Protein AF-A0A9D5NQH2-F1 (afdb_monomer)

Mean predicted aligned error: 13.59 Å

Structure (mmCIF, N/CA/C/O backbone):
data_AF-A0A9D5NQH2-F1
#
_entry.id   AF-A0A9D5NQH2-F1
#
loop_
_atom_site.group_PDB
_atom_site.id
_atom_site.type_symbol
_atom_site.label_atom_id
_atom_site.label_alt_id
_atom_site.label_comp_id
_atom_site.label_asym_id
_atom_site.label_entity_id
_atom_site.label_seq_id
_atom_site.pdbx_PDB_ins_code
_atom_site.Cartn_x
_atom_site.Cartn_y
_atom_site.Cartn_z
_atom_site.occupancy
_atom_site.B_iso_or_equiv
_atom_site.auth_seq_id
_atom_site.auth_comp_id
_atom_site.auth_asym_id
_atom_site.auth_atom_id
_atom_site.pdbx_PDB_model_num
ATOM 1 N N . MET A 1 1 ? 43.148 30.317 4.562 1.00 40.91 1 MET A N 1
ATOM 2 C CA . MET A 1 1 ? 42.115 30.688 3.572 1.00 40.91 1 MET A CA 1
ATOM 3 C C . MET A 1 1 ? 42.267 29.703 2.431 1.00 40.91 1 MET A C 1
ATOM 5 O O . MET A 1 1 ? 43.390 29.554 1.989 1.00 40.91 1 MET A O 1
ATOM 9 N N . GLU A 1 2 ? 41.305 28.903 1.997 1.00 40.84 2 GLU A N 1
ATOM 10 C CA . GLU A 1 2 ? 39.870 28.783 2.253 1.00 40.84 2 GLU A CA 1
ATOM 11 C C . GLU A 1 2 ? 39.507 27.296 2.142 1.00 40.84 2 GLU A C 1
ATOM 13 O O . GLU A 1 2 ? 40.124 26.541 1.393 1.00 40.84 2 GLU A O 1
ATOM 18 N N . ARG A 1 3 ? 38.515 26.875 2.928 1.00 46.88 3 ARG A N 1
ATOM 19 C CA . ARG A 1 3 ? 37.829 25.597 2.753 1.00 46.88 3 ARG A CA 1
ATOM 20 C C . ARG A 1 3 ? 36.889 25.754 1.560 1.00 46.88 3 ARG A C 1
ATOM 22 O O . ARG A 1 3 ? 36.037 26.631 1.612 1.00 46.88 3 ARG A O 1
ATOM 29 N N . LEU A 1 4 ? 36.980 24.878 0.568 1.00 44.47 4 LEU A N 1
ATOM 30 C CA . LEU A 1 4 ? 35.896 24.654 -0.388 1.00 44.47 4 LEU A CA 1
ATOM 31 C C . LEU A 1 4 ? 35.454 23.199 -0.255 1.00 44.47 4 LEU A C 1
ATOM 33 O O . LEU A 1 4 ? 35.933 22.298 -0.936 1.00 44.47 4 LEU A O 1
ATOM 37 N N . ILE A 1 5 ? 34.583 22.997 0.733 1.00 51.88 5 ILE A N 1
ATOM 38 C CA . ILE A 1 5 ? 33.618 21.906 0.744 1.00 51.88 5 ILE A CA 1
ATOM 39 C C . ILE A 1 5 ? 32.421 22.449 -0.033 1.00 51.88 5 ILE A C 1
ATOM 41 O O . ILE A 1 5 ? 31.656 23.228 0.518 1.00 51.88 5 ILE A O 1
ATOM 45 N N . ASP A 1 6 ? 32.275 22.033 -1.282 1.00 44.62 6 ASP A N 1
ATOM 46 C CA . ASP A 1 6 ? 30.969 21.899 -1.924 1.00 44.62 6 ASP A CA 1
ATOM 47 C C . ASP A 1 6 ? 30.887 20.418 -2.290 1.00 44.62 6 ASP A C 1
ATOM 49 O O . ASP A 1 6 ? 31.498 19.939 -3.237 1.00 44.62 6 ASP A O 1
ATOM 53 N N . SER A 1 7 ? 30.393 19.579 -1.381 1.00 45.69 7 SER A N 1
ATOM 54 C CA . SER A 1 7 ? 28.970 19.243 -1.362 1.00 45.69 7 SER A CA 1
ATOM 55 C C . SER A 1 7 ? 28.437 18.885 -2.756 1.00 45.69 7 SER A C 1
ATOM 57 O O . SER A 1 7 ? 27.332 19.276 -3.125 1.00 45.69 7 SER A O 1
ATOM 59 N N . GLN A 1 8 ? 29.152 18.018 -3.478 1.00 43.22 8 GLN A N 1
ATOM 60 C CA . GLN A 1 8 ? 28.481 16.963 -4.238 1.00 43.22 8 GLN A CA 1
ATOM 61 C C . GLN A 1 8 ? 27.782 16.036 -3.239 1.00 43.22 8 GLN A C 1
ATOM 63 O O . GLN A 1 8 ? 28.202 14.923 -2.940 1.00 43.22 8 GLN A O 1
ATOM 68 N N . LYS A 1 9 ? 26.703 16.552 -2.652 1.00 45.62 9 LYS A N 1
ATOM 69 C CA . LYS A 1 9 ? 25.613 15.727 -2.178 1.00 45.62 9 LYS A CA 1
ATOM 70 C C . LYS A 1 9 ? 24.986 15.246 -3.470 1.00 45.62 9 LYS A C 1
ATOM 72 O O . LYS A 1 9 ? 24.098 15.917 -3.988 1.00 45.62 9 LYS A O 1
ATOM 77 N N . ASP A 1 10 ? 25.559 14.181 -4.033 1.00 42.28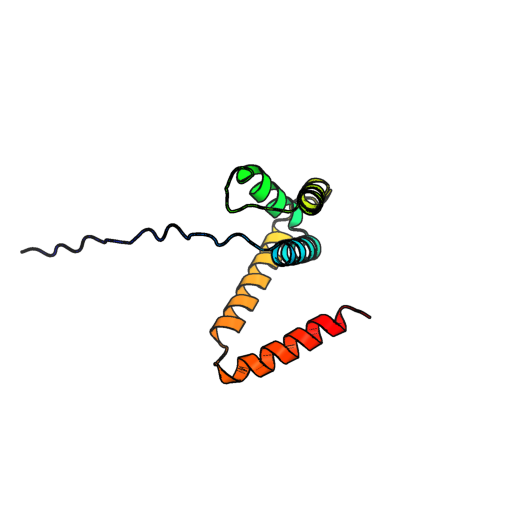 10 ASP A N 1
ATOM 78 C CA . ASP A 1 10 ? 24.925 13.428 -5.096 1.00 42.28 10 ASP A CA 1
ATOM 79 C C . ASP A 1 10 ? 23.504 13.199 -4.609 1.00 42.28 10 ASP A C 1
ATOM 81 O O . ASP A 1 10 ? 23.242 12.482 -3.637 1.00 42.28 10 ASP A O 1
ATOM 85 N N . SER A 1 11 ? 22.590 13.946 -5.213 1.00 44.06 11 SER A N 1
ATOM 86 C CA . SER A 1 11 ? 21.201 13.586 -5.275 1.00 44.06 11 SER A CA 1
ATOM 87 C C . SER A 1 11 ? 21.222 12.231 -5.950 1.00 44.06 11 SER A C 1
ATOM 89 O O . SER A 1 11 ? 21.244 12.145 -7.177 1.00 44.06 11 SER A O 1
ATOM 91 N N . VAL A 1 12 ? 21.309 11.181 -5.137 1.00 48.06 12 VAL A N 1
ATOM 92 C CA . VAL A 1 12 ? 20.825 9.868 -5.508 1.00 48.06 12 VAL A CA 1
ATOM 93 C C . VAL A 1 12 ? 19.371 10.154 -5.856 1.00 48.06 12 VAL A C 1
ATOM 95 O O . VAL A 1 12 ? 18.514 10.265 -4.982 1.00 48.06 12 VAL A O 1
ATOM 98 N N . GLU A 1 13 ? 19.108 10.451 -7.129 1.00 49.00 13 GLU A N 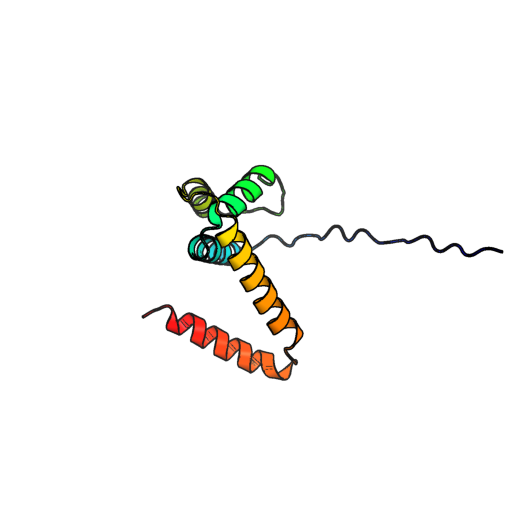1
ATOM 99 C CA . GLU A 1 13 ? 17.832 10.106 -7.715 1.00 49.00 13 GLU A CA 1
ATOM 100 C C . GLU A 1 13 ? 17.726 8.627 -7.398 1.00 49.00 13 GLU A C 1
ATOM 102 O O . GLU A 1 13 ? 18.400 7.806 -8.018 1.00 49.00 13 GLU A O 1
ATOM 107 N N . ASP A 1 14 ? 17.027 8.319 -6.303 1.00 47.97 14 ASP A N 1
ATOM 108 C CA . ASP A 1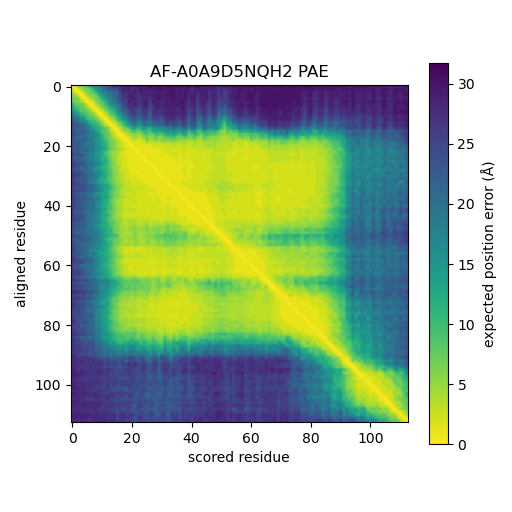 14 ? 16.704 6.963 -5.918 1.00 47.97 14 ASP A CA 1
ATOM 109 C C . ASP A 1 14 ? 16.016 6.386 -7.148 1.00 47.97 14 ASP A C 1
ATOM 111 O O . ASP A 1 14 ? 14.846 6.663 -7.419 1.00 47.97 14 ASP A O 1
ATOM 115 N N . HIS A 1 15 ? 16.781 5.671 -7.970 1.00 51.47 15 HIS A N 1
ATOM 116 C CA . HIS A 1 15 ? 16.266 4.921 -9.090 1.00 51.47 15 HIS A CA 1
ATOM 117 C C . HIS A 1 15 ? 15.442 3.813 -8.448 1.00 51.47 15 HIS A C 1
ATOM 119 O O . HIS A 1 15 ? 15.955 2.747 -8.111 1.00 51.47 15 HIS A O 1
ATOM 125 N N . ILE A 1 16 ? 14.175 4.121 -8.169 1.00 58.38 16 ILE A N 1
ATOM 126 C CA . ILE A 1 16 ? 13.246 3.187 -7.557 1.00 58.38 16 ILE A CA 1
ATOM 127 C C . ILE A 1 16 ? 13.100 2.046 -8.553 1.00 58.38 16 ILE A C 1
ATOM 129 O O . ILE A 1 16 ? 12.489 2.203 -9.607 1.00 58.38 16 ILE A O 1
ATOM 133 N N . GLU A 1 17 ? 13.698 0.900 -8.234 1.00 66.88 17 GLU A N 1
ATOM 134 C CA . GLU A 1 17 ? 13.535 -0.305 -9.034 1.00 66.88 17 GLU A CA 1
ATOM 135 C C . GLU A 1 17 ? 12.031 -0.615 -9.147 1.00 66.88 17 GLU A C 1
ATOM 137 O O . GLU A 1 17 ? 11.325 -0.611 -8.127 1.00 66.88 17 GLU A O 1
ATOM 142 N N . PRO A 1 18 ? 11.511 -0.881 -10.359 1.00 75.75 18 PRO A N 1
ATOM 143 C CA . PRO A 1 18 ? 10.098 -1.165 -10.523 1.00 75.75 18 PRO A CA 1
ATOM 144 C C . PRO A 1 18 ? 9.727 -2.416 -9.719 1.00 75.75 18 PRO A C 1
ATOM 146 O O . PRO A 1 18 ? 10.389 -3.456 -9.765 1.00 75.75 18 PRO A O 1
ATOM 149 N N . MET A 1 19 ? 8.648 -2.323 -8.946 1.00 82.81 19 MET A N 1
ATOM 150 C CA . MET A 1 19 ? 8.175 -3.447 -8.145 1.00 82.81 19 MET A CA 1
ATOM 151 C C . MET A 1 19 ? 7.612 -4.552 -9.048 1.00 82.81 19 MET A C 1
ATOM 153 O O . MET A 1 19 ? 6.814 -4.300 -9.947 1.00 82.81 19 MET A O 1
ATOM 157 N N . THR A 1 20 ? 7.970 -5.806 -8.764 1.00 85.62 20 THR A N 1
ATOM 158 C CA . THR A 1 20 ? 7.352 -6.959 -9.430 1.00 85.62 20 THR A CA 1
ATOM 159 C C . THR A 1 20 ? 5.872 -7.076 -9.056 1.00 85.62 20 THR A C 1
ATOM 161 O O . THR A 1 20 ? 5.455 -6.643 -7.978 1.00 85.62 20 THR A O 1
ATOM 164 N N . SER A 1 21 ? 5.072 -7.742 -9.896 1.00 85.81 21 SER A N 1
ATOM 165 C CA . SER A 1 21 ? 3.649 -8.005 -9.608 1.00 85.81 21 SER A CA 1
ATOM 166 C C . SER A 1 21 ? 3.435 -8.650 -8.228 1.00 85.81 21 SER A C 1
ATOM 168 O O . SER A 1 21 ? 2.540 -8.254 -7.479 1.00 85.81 21 SER A O 1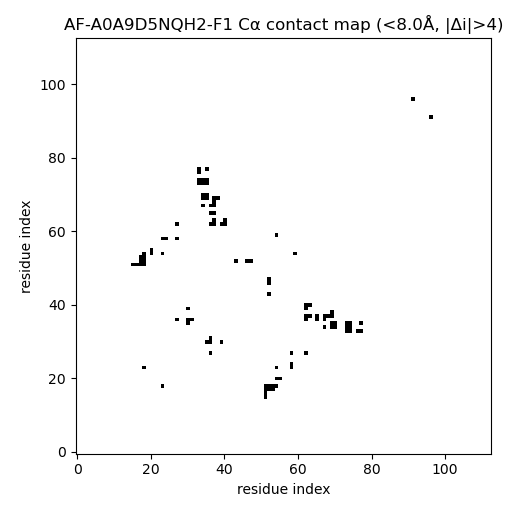
ATOM 170 N N . TRP A 1 22 ? 4.307 -9.580 -7.823 1.00 86.25 22 TRP A N 1
ATOM 171 C CA . TRP A 1 22 ? 4.253 -10.195 -6.492 1.00 86.25 22 TRP A CA 1
ATOM 172 C C . TRP A 1 22 ? 4.464 -9.183 -5.354 1.00 86.25 22 TRP A C 1
ATOM 174 O O . TRP A 1 22 ? 3.731 -9.216 -4.361 1.00 86.25 22 TRP A O 1
ATOM 184 N N . LYS A 1 23 ? 5.428 -8.258 -5.498 1.00 87.44 23 LYS A N 1
ATOM 185 C CA . LYS A 1 23 ? 5.678 -7.196 -4.508 1.00 87.44 23 LYS A CA 1
ATOM 186 C C . LYS A 1 23 ? 4.450 -6.286 -4.377 1.00 87.44 23 LYS A C 1
ATOM 188 O O . LYS A 1 23 ? 4.057 -5.961 -3.257 1.00 87.44 23 LYS A O 1
ATOM 193 N N . TRP A 1 24 ? 3.798 -5.945 -5.490 1.00 91.12 24 TRP A N 1
ATOM 194 C CA . TRP A 1 24 ? 2.560 -5.164 -5.471 1.00 91.12 24 TRP A CA 1
ATOM 195 C C . TRP A 1 24 ? 1.411 -5.888 -4.762 1.00 91.12 24 TRP A C 1
ATOM 197 O O . TRP A 1 24 ? 0.741 -5.294 -3.919 1.00 91.12 24 TRP A O 1
ATOM 207 N N . HIS A 1 25 ? 1.212 -7.181 -5.026 1.00 91.25 25 HIS A N 1
ATOM 208 C CA . HIS A 1 25 ? 0.188 -7.978 -4.342 1.00 91.25 25 HIS A CA 1
ATOM 209 C C . HIS A 1 25 ? 0.422 -8.052 -2.831 1.00 91.25 25 HIS A C 1
ATOM 211 O O . HIS A 1 25 ? -0.519 -7.971 -2.038 1.00 91.25 25 HIS A O 1
ATOM 217 N N . LYS A 1 26 ? 1.683 -8.200 -2.407 1.00 90.31 26 LYS A N 1
ATOM 218 C CA . LYS A 1 26 ? 2.042 -8.159 -0.985 1.00 90.31 26 LYS A CA 1
ATOM 219 C C . LYS A 1 26 ? 1.747 -6.793 -0.374 1.00 90.31 26 LYS A C 1
ATOM 221 O O . LYS A 1 26 ? 1.174 -6.755 0.713 1.00 90.31 26 LYS A O 1
ATOM 226 N N . LEU A 1 27 ? 2.079 -5.706 -1.074 1.00 90.50 27 LEU A N 1
ATOM 227 C CA . LEU A 1 27 ? 1.753 -4.352 -0.631 1.00 90.50 27 LEU A CA 1
ATOM 228 C C . LEU A 1 27 ? 0.241 -4.162 -0.476 1.00 90.50 27 LEU A C 1
ATOM 230 O O . LEU A 1 27 ? -0.181 -3.657 0.556 1.00 90.50 27 LEU A O 1
ATOM 234 N N . TYR A 1 28 ? -0.564 -4.620 -1.438 1.00 91.94 28 TYR A N 1
ATOM 235 C CA . TYR A 1 28 ? -2.025 -4.533 -1.369 1.00 91.94 28 TYR A CA 1
ATOM 236 C C . TYR A 1 28 ? -2.597 -5.278 -0.154 1.00 91.94 28 TYR A C 1
ATOM 238 O O . TYR A 1 28 ? -3.324 -4.707 0.656 1.00 91.94 28 TYR A O 1
ATOM 246 N N . LYS A 1 29 ? -2.197 -6.540 0.057 1.00 91.75 29 LYS A N 1
ATOM 247 C CA . LYS A 1 29 ? -2.633 -7.312 1.237 1.00 91.75 29 LYS A CA 1
ATOM 248 C C . LYS A 1 29 ? -2.252 -6.616 2.545 1.00 91.75 29 LYS A C 1
ATOM 250 O O . LYS A 1 29 ? -3.035 -6.593 3.495 1.00 91.75 29 LYS A O 1
ATOM 255 N N . LEU A 1 30 ? -1.046 -6.051 2.596 1.00 90.81 30 LEU A N 1
ATOM 256 C CA . LEU A 1 30 ? -0.570 -5.318 3.761 1.00 90.81 30 LEU A CA 1
ATOM 257 C C . LEU A 1 30 ? -1.366 -4.021 3.961 1.00 90.81 30 LEU A C 1
ATOM 259 O O . LEU A 1 30 ? -1.769 -3.731 5.084 1.00 90.81 30 LEU A O 1
ATOM 263 N N . SER A 1 31 ? -1.655 -3.276 2.893 1.00 91.38 31 SER A N 1
ATOM 264 C CA . SER A 1 31 ? -2.415 -2.033 2.986 1.00 91.38 31 SER A CA 1
ATOM 265 C C . SER A 1 31 ? -3.841 -2.269 3.472 1.00 91.38 31 SER A C 1
ATOM 267 O O . SER A 1 31 ? -4.297 -1.525 4.337 1.00 91.38 31 SER A O 1
ATOM 269 N N . CYS A 1 32 ? -4.503 -3.332 3.004 1.00 92.00 32 CYS A N 1
ATOM 270 C CA . CYS A 1 32 ? -5.829 -3.725 3.485 1.00 92.00 32 CYS A CA 1
ATOM 271 C C . CYS A 1 32 ? -5.795 -4.116 4.964 1.00 92.00 32 CYS A C 1
ATOM 273 O O . CYS A 1 32 ? -6.597 -3.633 5.756 1.00 92.00 32 CYS A O 1
ATOM 275 N N . ARG A 1 33 ? -4.817 -4.935 5.379 1.00 90.94 33 ARG A N 1
ATOM 276 C CA . ARG A 1 33 ? -4.682 -5.365 6.782 1.00 90.94 33 ARG A CA 1
ATOM 277 C C . ARG A 1 33 ? -4.577 -4.188 7.751 1.00 90.94 33 ARG A C 1
ATOM 279 O O . ARG A 1 33 ? -5.094 -4.262 8.862 1.00 90.94 33 ARG A O 1
ATOM 286 N N . PHE A 1 34 ? -3.864 -3.140 7.352 1.00 89.38 34 PHE A N 1
ATOM 287 C CA . PHE A 1 34 ? -3.692 -1.945 8.171 1.00 89.38 34 PHE A CA 1
ATOM 288 C C . PHE A 1 34 ? -4.746 -0.868 7.895 1.00 89.38 34 PHE A C 1
ATOM 290 O O . PHE A 1 34 ? -4.716 0.158 8.562 1.00 89.38 34 PHE A O 1
ATOM 297 N N . GLY A 1 35 ? -5.673 -1.070 6.952 1.00 91.75 35 GLY A N 1
ATOM 298 C CA . GLY A 1 35 ? -6.676 -0.074 6.569 1.00 91.75 35 GLY A CA 1
ATOM 299 C C . GLY A 1 35 ? -6.058 1.224 6.039 1.00 91.75 35 GLY A C 1
ATOM 300 O O . GLY A 1 35 ? -6.534 2.315 6.358 1.00 91.75 35 GLY A O 1
ATOM 301 N N . VAL A 1 36 ? -4.950 1.112 5.297 1.00 93.75 36 VAL A N 1
ATOM 302 C CA . VAL A 1 36 ? -4.218 2.237 4.680 1.00 93.75 36 VAL A CA 1
ATOM 303 C C . VAL A 1 36 ? -4.286 2.219 3.153 1.00 93.75 36 VAL A C 1
ATOM 305 O O . VAL A 1 36 ? -3.652 3.043 2.495 1.00 93.75 36 VAL A O 1
ATOM 308 N N . THR A 1 37 ? -5.078 1.316 2.574 1.00 94.69 37 THR A N 1
ATOM 309 C CA . THR A 1 37 ? -5.296 1.203 1.124 1.00 94.69 37 THR A CA 1
ATOM 310 C C . THR A 1 37 ? -5.638 2.540 0.455 1.00 94.69 37 THR A C 1
ATOM 312 O O . THR A 1 37 ? -5.033 2.826 -0.579 1.00 94.69 37 THR A O 1
ATOM 315 N N . PRO A 1 38 ? -6.497 3.414 1.031 1.00 93.31 38 PRO A N 1
ATOM 316 C CA . PRO A 1 38 ? -6.807 4.710 0.424 1.00 93.31 38 PRO A CA 1
ATOM 317 C C . PRO A 1 38 ? -5.575 5.608 0.255 1.00 93.31 38 PRO A C 1
ATOM 319 O O . PRO A 1 38 ? -5.423 6.265 -0.769 1.00 93.31 38 PRO A O 1
ATOM 322 N N . TRP A 1 39 ? -4.654 5.600 1.225 1.00 91.06 39 TRP A N 1
ATOM 323 C CA . TRP A 1 39 ? -3.423 6.394 1.159 1.00 91.06 39 TRP A CA 1
ATOM 324 C C . TRP A 1 39 ? -2.505 5.928 0.028 1.00 91.06 39 TRP A C 1
ATOM 326 O O . TRP A 1 39 ? -1.961 6.748 -0.711 1.00 91.06 39 TRP A O 1
ATOM 336 N N . ILE A 1 40 ? -2.366 4.610 -0.129 1.00 91.00 40 ILE A N 1
ATOM 337 C CA . ILE A 1 40 ? -1.581 4.012 -1.213 1.00 91.00 40 ILE A CA 1
ATOM 338 C C . ILE A 1 40 ? -2.240 4.300 -2.567 1.00 91.00 40 ILE A C 1
ATOM 340 O O . ILE A 1 40 ? -1.557 4.719 -3.497 1.00 91.00 40 ILE A O 1
ATOM 344 N N . ALA A 1 41 ? -3.563 4.147 -2.670 1.00 92.19 41 ALA A N 1
ATOM 345 C CA . ALA A 1 41 ? -4.324 4.421 -3.885 1.00 92.19 41 ALA A CA 1
ATOM 346 C C . ALA A 1 41 ? -4.158 5.871 -4.364 1.00 92.19 41 ALA A C 1
ATOM 348 O O . ALA A 1 41 ? -3.970 6.116 -5.556 1.00 92.19 41 ALA A O 1
ATOM 349 N N . ASP A 1 42 ? -4.165 6.835 -3.444 1.00 90.25 42 ASP A N 1
ATOM 350 C CA . ASP A 1 42 ? -3.939 8.235 -3.800 1.00 90.25 42 ASP A CA 1
ATOM 351 C C . ASP A 1 42 ? -2.503 8.486 -4.271 1.00 90.25 42 ASP A C 1
ATOM 353 O O . ASP A 1 42 ? -2.301 9.189 -5.262 1.00 90.25 42 ASP A O 1
ATOM 357 N N . GLY A 1 43 ? -1.515 7.848 -3.636 1.00 89.06 43 GLY A N 1
ATOM 358 C CA . GLY A 1 43 ? -0.127 7.874 -4.103 1.00 89.06 43 GLY A CA 1
ATOM 359 C C . GLY A 1 43 ? 0.025 7.305 -5.516 1.00 89.06 43 GLY A C 1
ATOM 360 O O . GLY A 1 43 ? 0.658 7.931 -6.366 1.00 89.06 43 GLY A O 1
ATOM 361 N N . ILE A 1 44 ? -0.623 6.169 -5.798 1.00 90.00 44 ILE A N 1
ATOM 362 C CA . ILE A 1 44 ? -0.655 5.552 -7.132 1.00 90.00 44 ILE A CA 1
ATOM 363 C C . ILE A 1 44 ? -1.270 6.510 -8.156 1.00 90.00 44 ILE A C 1
ATOM 365 O O . ILE A 1 44 ? -0.722 6.667 -9.243 1.00 90.00 44 ILE A O 1
ATOM 369 N N . ARG A 1 45 ? -2.379 7.181 -7.822 1.00 89.06 45 ARG A N 1
ATOM 370 C CA . ARG A 1 45 ? -3.050 8.118 -8.736 1.00 89.06 45 ARG A CA 1
ATOM 371 C C . ARG A 1 45 ? -2.165 9.315 -9.086 1.00 89.06 45 ARG A C 1
ATOM 373 O O . ARG A 1 45 ? -2.096 9.696 -10.249 1.00 89.06 45 ARG A O 1
ATOM 380 N N . ILE A 1 46 ? -1.468 9.882 -8.100 1.00 88.19 46 ILE A N 1
ATOM 381 C CA . ILE A 1 46 ? -0.541 11.010 -8.304 1.00 88.19 46 ILE A CA 1
ATOM 382 C C . ILE A 1 46 ? 0.635 10.600 -9.204 1.00 88.19 46 ILE A C 1
ATOM 384 O O . ILE A 1 46 ? 1.129 11.406 -9.986 1.00 88.19 46 ILE A O 1
ATOM 388 N N . ARG A 1 47 ? 1.068 9.341 -9.103 1.00 84.88 47 ARG A N 1
ATOM 389 C CA . ARG A 1 47 ? 2.271 8.798 -9.748 1.00 84.88 47 ARG A CA 1
ATOM 390 C C . ARG A 1 47 ? 1.957 7.886 -10.937 1.00 84.88 47 ARG A C 1
ATOM 392 O O . ARG A 1 47 ? 2.812 7.130 -11.381 1.00 84.88 47 ARG A O 1
ATOM 399 N N . GLN A 1 48 ? 0.737 7.943 -11.473 1.00 82.75 48 GLN A N 1
ATOM 400 C CA . GLN A 1 48 ? 0.241 6.978 -12.466 1.00 82.75 48 GLN A CA 1
ATOM 401 C C . GLN A 1 48 ? 1.001 6.983 -13.804 1.00 82.75 48 GLN A C 1
ATOM 403 O O . GLN A 1 48 ? 0.857 6.051 -14.590 1.00 82.75 48 GLN A O 1
ATOM 408 N N . HIS A 1 49 ? 1.764 8.043 -14.080 1.00 81.81 49 HIS A N 1
ATOM 409 C CA . HIS A 1 49 ? 2.571 8.193 -15.292 1.00 81.81 49 HIS A CA 1
ATOM 410 C C . HIS A 1 49 ? 4.063 7.918 -15.055 1.00 81.81 49 HIS A C 1
ATOM 412 O O . HIS A 1 49 ? 4.842 7.980 -16.005 1.00 81.81 49 HIS A O 1
ATOM 418 N N . ASP A 1 50 ? 4.468 7.604 -13.820 1.00 82.44 50 ASP A N 1
ATOM 419 C CA . ASP A 1 50 ? 5.862 7.295 -13.518 1.00 82.44 50 ASP A CA 1
ATOM 420 C C . ASP A 1 50 ? 6.212 5.915 -14.087 1.00 82.44 50 ASP A C 1
ATOM 422 O O . ASP A 1 50 ? 5.554 4.915 -13.797 1.00 82.44 50 ASP A O 1
ATOM 426 N N . PHE A 1 51 ? 7.286 5.849 -14.880 1.00 72.81 51 PHE A N 1
ATOM 427 C CA . PHE A 1 51 ? 7.731 4.625 -15.561 1.00 72.81 51 PHE A CA 1
ATOM 428 C C . PHE A 1 51 ? 7.941 3.437 -14.606 1.00 72.81 51 PHE A C 1
ATOM 430 O O . PHE A 1 51 ? 7.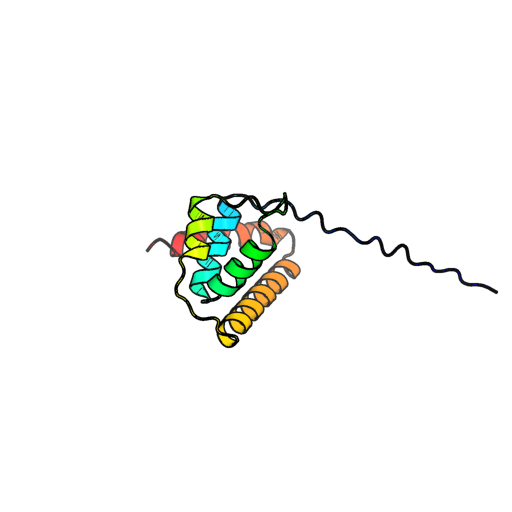738 2.287 -14.992 1.00 72.81 51 PHE A O 1
ATOM 437 N N . PHE A 1 52 ? 8.322 3.713 -13.356 1.00 73.81 52 PHE A N 1
ATOM 438 C CA . PHE A 1 52 ? 8.580 2.710 -12.320 1.00 73.81 52 PHE A CA 1
ATOM 439 C C . PHE A 1 52 ? 7.309 2.198 -11.618 1.00 73.81 52 PHE A C 1
ATOM 441 O O . PHE A 1 52 ? 7.350 1.190 -10.913 1.00 73.81 52 PHE A O 1
ATOM 448 N N . MET A 1 53 ? 6.161 2.841 -11.849 1.00 78.25 53 MET A N 1
ATOM 449 C CA . MET A 1 53 ? 4.858 2.492 -11.274 1.00 78.25 53 MET A CA 1
ATOM 450 C C . MET A 1 53 ? 4.071 1.541 -12.188 1.00 78.25 53 MET A C 1
ATOM 452 O O . MET A 1 53 ? 2.890 1.747 -12.468 1.00 78.25 53 MET A O 1
ATOM 456 N N . GLN A 1 54 ? 4.721 0.472 -12.658 1.00 80.50 54 GLN A N 1
ATOM 457 C CA . GLN A 1 54 ? 4.070 -0.564 -13.468 1.00 80.50 54 GLN A CA 1
ATOM 458 C C . GLN A 1 54 ? 3.270 -1.515 -12.574 1.00 80.50 54 GLN A C 1
ATOM 460 O O . GLN A 1 54 ? 3.749 -2.566 -12.147 1.00 80.50 54 GLN A O 1
ATOM 465 N N . ILE A 1 55 ? 2.044 -1.108 -12.255 1.00 87.94 55 ILE A N 1
ATOM 466 C CA . ILE A 1 55 ? 1.098 -1.901 -11.468 1.00 87.94 55 ILE A CA 1
ATOM 467 C C . ILE A 1 55 ? 0.218 -2.708 -12.426 1.00 87.94 55 ILE A C 1
ATOM 469 O O . ILE A 1 55 ? -0.329 -2.117 -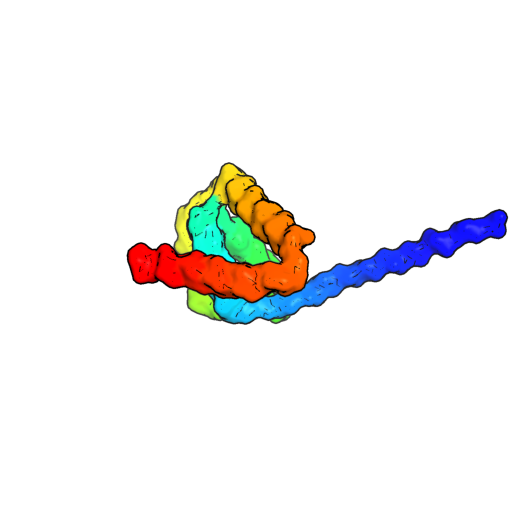13.358 1.00 87.94 55 ILE A O 1
ATOM 473 N N . PRO A 1 56 ? 0.030 -4.019 -12.194 1.00 90.25 56 PRO A N 1
ATOM 474 C CA . PRO A 1 56 ? -0.963 -4.811 -12.915 1.00 90.25 56 PRO A CA 1
ATOM 475 C C . PRO A 1 56 ? -2.359 -4.167 -12.884 1.00 90.25 56 PRO A C 1
ATOM 477 O O . PRO A 1 56 ? -2.782 -3.633 -11.855 1.00 90.25 56 PRO A O 1
ATOM 480 N N . ASP A 1 57 ? -3.073 -4.202 -14.010 1.00 90.38 57 ASP A N 1
ATOM 481 C CA . ASP A 1 57 ? -4.356 -3.504 -14.180 1.00 90.38 57 ASP A CA 1
ATOM 482 C C . ASP A 1 57 ? -5.428 -3.956 -13.190 1.00 90.38 57 ASP A C 1
ATOM 484 O O . ASP A 1 57 ? -6.146 -3.130 -12.622 1.00 90.38 57 ASP A O 1
ATOM 488 N N . ASP A 1 58 ? -5.498 -5.261 -12.954 1.00 90.56 58 ASP A N 1
ATOM 489 C CA . ASP A 1 58 ? -6.382 -5.903 -11.988 1.00 90.56 58 ASP A CA 1
ATOM 490 C C . ASP A 1 58 ? -6.127 -5.389 -10.568 1.00 90.56 58 ASP A C 1
ATOM 492 O O . ASP A 1 58 ? -7.052 -5.003 -9.850 1.00 90.56 58 ASP A O 1
ATOM 496 N N . LEU A 1 59 ? -4.860 -5.307 -10.175 1.00 91.06 59 LEU A N 1
ATOM 497 C CA . LEU A 1 59 ? -4.476 -4.859 -8.848 1.00 91.06 59 LEU A CA 1
ATOM 498 C C . LEU A 1 59 ? -4.668 -3.348 -8.677 1.00 91.06 59 LEU A C 1
ATOM 500 O O . LEU A 1 59 ? -5.097 -2.878 -7.624 1.00 91.06 59 LEU A O 1
ATOM 504 N N . ARG A 1 60 ? -4.407 -2.570 -9.728 1.00 91.94 60 ARG A N 1
ATOM 505 C CA . ARG A 1 60 ? -4.689 -1.132 -9.752 1.00 91.94 60 ARG A CA 1
ATOM 506 C C . ARG A 1 60 ? -6.179 -0.853 -9.558 1.00 91.94 60 ARG A C 1
ATOM 508 O O . ARG A 1 60 ? -6.529 0.033 -8.781 1.00 91.94 60 ARG A O 1
ATOM 515 N N . GLN A 1 61 ? -7.053 -1.628 -10.203 1.00 92.25 61 GLN A N 1
ATOM 516 C CA . GLN A 1 61 ? -8.494 -1.544 -9.959 1.00 92.25 61 GLN A CA 1
ATOM 517 C C . GLN A 1 61 ? -8.829 -1.852 -8.497 1.00 92.25 61 GLN A C 1
ATOM 519 O O . GLN A 1 61 ? -9.542 -1.069 -7.877 1.00 92.25 61 GLN A O 1
ATOM 524 N N . GLN A 1 62 ? -8.248 -2.906 -7.914 1.00 92.69 62 GLN A N 1
ATOM 525 C CA . GLN A 1 62 ? -8.464 -3.258 -6.505 1.00 92.69 62 GLN A CA 1
ATOM 526 C C . GLN A 1 62 ? -8.089 -2.128 -5.530 1.00 92.69 62 GLN A C 1
ATOM 528 O O . GLN A 1 62 ? -8.808 -1.891 -4.556 1.00 92.69 62 GLN A O 1
ATOM 533 N N . PHE A 1 63 ? -6.996 -1.399 -5.789 1.00 92.25 63 PHE A N 1
ATOM 534 C CA . PHE A 1 63 ? -6.637 -0.212 -5.003 1.00 92.25 63 PHE A CA 1
ATOM 535 C C . PHE A 1 63 ? -7.686 0.901 -5.119 1.00 92.25 63 PHE A C 1
ATOM 537 O O . PHE A 1 63 ? -7.981 1.571 -4.130 1.00 92.25 63 PHE A O 1
ATOM 544 N N . PHE A 1 64 ? -8.258 1.108 -6.306 1.00 91.19 64 PHE A N 1
ATOM 545 C CA . PHE A 1 64 ? -9.203 2.197 -6.567 1.00 91.19 64 PHE A CA 1
ATOM 546 C C . PHE A 1 64 ? -10.649 1.887 -6.170 1.00 91.19 64 PHE A C 1
ATOM 548 O O . PHE A 1 64 ? -11.424 2.819 -5.969 1.00 91.19 64 PHE A O 1
ATOM 555 N N . THR A 1 65 ? -11.019 0.613 -6.025 1.00 90.00 65 THR A N 1
ATOM 556 C CA . THR A 1 65 ? -12.370 0.196 -5.616 1.00 90.00 65 THR A CA 1
ATOM 557 C C . THR A 1 65 ? -12.557 0.096 -4.103 1.00 90.00 65 THR A C 1
ATOM 559 O O . THR A 1 65 ? -13.662 -0.202 -3.651 1.00 90.00 65 THR A O 1
ATOM 562 N N . THR A 1 66 ? -11.508 0.312 -3.302 1.00 83.31 66 THR A N 1
ATOM 563 C CA . THR A 1 66 ? -11.635 0.242 -1.841 1.00 83.31 66 THR A CA 1
ATOM 564 C C . THR A 1 66 ? -12.580 1.330 -1.316 1.00 83.31 66 THR A C 1
ATOM 566 O O . THR A 1 66 ? -12.482 2.493 -1.705 1.00 83.31 66 THR A O 1
ATOM 569 N N . GLN A 1 67 ? -13.496 0.963 -0.416 1.00 81.19 67 GLN A N 1
ATOM 570 C CA . GLN A 1 67 ? -14.417 1.902 0.247 1.00 81.19 67 GLN A CA 1
ATOM 571 C C . GLN A 1 67 ? -13.933 2.327 1.643 1.00 81.19 67 GLN A C 1
ATOM 573 O O . GLN A 1 67 ? -14.655 2.990 2.391 1.00 81.19 67 GLN A O 1
ATOM 578 N N . GLU A 1 68 ? -12.715 1.933 2.018 1.00 84.31 68 GLU A N 1
ATOM 579 C CA . GLU A 1 68 ? -12.108 2.293 3.297 1.00 84.31 68 GLU A CA 1
ATOM 580 C C . GLU A 1 68 ? -11.992 3.817 3.450 1.00 84.31 68 GLU A C 1
ATOM 582 O O . GLU A 1 68 ? -11.607 4.538 2.527 1.00 84.31 68 GLU A O 1
ATOM 587 N N . LYS A 1 69 ? -12.285 4.326 4.650 1.00 86.31 69 LYS A N 1
ATOM 588 C CA . LYS A 1 69 ? -12.013 5.726 4.992 1.00 86.31 69 LYS A CA 1
ATOM 589 C C . LYS A 1 69 ? -10.567 5.867 5.447 1.00 86.31 69 LYS A C 1
ATOM 591 O O . LYS A 1 69 ? -10.054 5.017 6.174 1.00 86.31 69 LYS A O 1
ATOM 596 N N . ARG A 1 70 ? -9.924 6.976 5.074 1.00 88.56 70 ARG A N 1
ATOM 597 C CA . ARG A 1 70 ? -8.606 7.327 5.615 1.00 88.56 70 ARG A CA 1
ATOM 598 C C . ARG A 1 70 ? -8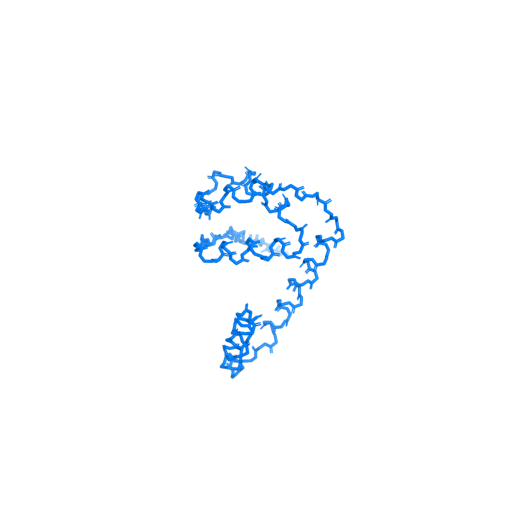.690 7.449 7.140 1.00 88.56 70 ARG A C 1
ATOM 600 O O . ARG A 1 70 ? -9.546 8.161 7.661 1.00 88.56 70 ARG A O 1
ATOM 607 N N . SER A 1 71 ? -7.777 6.776 7.829 1.00 89.75 71 SER A N 1
ATOM 608 C CA . SER A 1 71 ? -7.594 6.861 9.277 1.00 89.75 71 SER A CA 1
ATOM 609 C C . SER A 1 71 ? -6.124 7.147 9.573 1.00 89.75 71 SER A C 1
ATOM 611 O O . SER A 1 71 ? -5.242 6.416 9.116 1.00 89.75 71 SER A O 1
ATOM 613 N N . GLU A 1 72 ? -5.864 8.221 10.317 1.00 89.38 72 GLU A N 1
ATOM 614 C CA . GLU A 1 72 ? -4.504 8.596 10.722 1.00 89.38 72 GLU A CA 1
ATOM 615 C C . GLU A 1 72 ? -3.940 7.597 11.743 1.00 89.38 72 GLU A C 1
ATOM 617 O O . GLU A 1 72 ? -2.765 7.251 11.699 1.00 89.38 72 GLU A O 1
ATOM 622 N N . GLU A 1 73 ? -4.796 7.043 12.607 1.00 89.44 73 GLU A N 1
ATOM 623 C CA . GLU A 1 73 ? -4.413 5.990 13.554 1.00 89.44 73 GLU A CA 1
ATOM 624 C C . GLU A 1 73 ? -3.934 4.725 12.823 1.00 89.44 73 GLU A C 1
ATOM 626 O O . GLU A 1 73 ? -2.935 4.110 13.199 1.00 89.44 73 GLU A O 1
ATOM 631 N N . ASN A 1 74 ? -4.625 4.348 11.746 1.00 89.44 74 ASN A N 1
ATOM 632 C CA . ASN A 1 74 ? -4.238 3.224 10.897 1.00 89.44 74 ASN A CA 1
ATOM 633 C C . ASN A 1 74 ? -2.907 3.484 10.187 1.00 89.44 74 ASN A C 1
ATOM 635 O O . ASN A 1 74 ? -2.047 2.600 10.135 1.00 89.44 74 ASN A O 1
ATOM 639 N N . LEU A 1 75 ? -2.716 4.708 9.687 1.00 86.25 75 LEU A N 1
ATOM 640 C CA . LEU A 1 75 ? -1.461 5.128 9.074 1.00 86.25 75 LEU A CA 1
ATOM 641 C C . LEU A 1 75 ? -0.300 5.063 10.073 1.00 86.25 75 LEU A C 1
ATOM 643 O O . LEU A 1 75 ? 0.772 4.558 9.738 1.00 86.25 75 LEU A O 1
ATOM 647 N N . GLU A 1 76 ? -0.521 5.492 11.313 1.00 85.50 76 GLU A N 1
ATOM 648 C CA . GLU A 1 76 ? 0.494 5.440 12.362 1.00 85.50 76 GLU A CA 1
ATOM 649 C C . GLU A 1 76 ? 0.838 3.998 12.762 1.00 85.50 76 GLU A C 1
ATOM 651 O O . GLU A 1 76 ? 2.012 3.629 12.841 1.00 85.50 76 GLU A O 1
ATOM 656 N N . LYS A 1 77 ? -0.164 3.120 12.908 1.00 84.88 77 LYS A N 1
ATOM 657 C CA . LYS A 1 77 ? 0.061 1.678 13.130 1.00 84.88 77 LYS A CA 1
ATOM 658 C C . LYS A 1 77 ? 0.881 1.051 12.002 1.00 84.88 77 LYS A C 1
ATOM 660 O O . LYS A 1 77 ? 1.770 0.236 12.268 1.00 84.88 77 LYS A O 1
ATOM 665 N N . PHE A 1 78 ? 0.605 1.436 10.758 1.00 85.69 78 PHE A N 1
ATOM 666 C CA . PHE A 1 78 ? 1.348 0.975 9.592 1.00 85.69 78 PHE A CA 1
ATOM 667 C C . PHE A 1 78 ? 2.808 1.453 9.614 1.00 85.69 78 PHE A C 1
ATOM 669 O O . PHE A 1 78 ? 3.718 0.636 9.472 1.00 85.69 78 PHE A O 1
ATOM 676 N N . ARG A 1 79 ? 3.058 2.740 9.895 1.00 83.00 79 ARG A N 1
ATOM 677 C CA . ARG A 1 79 ? 4.418 3.291 10.055 1.00 83.00 79 ARG A CA 1
ATOM 678 C C . ARG A 1 79 ? 5.203 2.572 11.148 1.00 83.00 79 ARG A C 1
ATOM 680 O O . ARG A 1 79 ? 6.335 2.146 10.923 1.00 83.00 79 ARG A O 1
ATOM 687 N N . MET A 1 80 ? 4.580 2.356 12.304 1.00 79.81 80 MET A N 1
ATOM 688 C CA . MET A 1 80 ? 5.189 1.621 13.414 1.00 79.81 80 MET A CA 1
ATOM 689 C C . MET A 1 80 ? 5.526 0.170 13.042 1.00 79.81 80 MET A C 1
ATOM 691 O O . MET A 1 80 ? 6.557 -0.357 13.470 1.00 79.81 80 MET A O 1
ATOM 695 N N . HIS A 1 81 ? 4.691 -0.486 12.230 1.00 84.12 81 HIS A N 1
ATOM 696 C CA . HIS A 1 81 ? 4.973 -1.825 11.713 1.00 84.12 81 HIS A CA 1
ATOM 697 C C . HIS A 1 81 ? 6.180 -1.844 10.764 1.00 84.12 81 HIS A C 1
ATOM 699 O O . HIS A 1 81 ? 7.047 -2.713 10.907 1.00 84.12 81 HIS A O 1
ATOM 705 N N . LEU A 1 82 ? 6.267 -0.886 9.836 1.00 79.88 82 LEU A N 1
ATOM 706 C CA . LEU A 1 82 ? 7.402 -0.764 8.916 1.00 79.88 82 LEU A CA 1
ATOM 707 C C . LEU A 1 82 ? 8.705 -0.515 9.678 1.00 79.88 82 LEU A C 1
ATOM 709 O O . LEU A 1 82 ? 9.656 -1.281 9.536 1.00 79.88 82 LEU A O 1
ATOM 713 N N . PHE A 1 83 ? 8.704 0.452 10.594 1.00 75.06 83 PHE A N 1
ATOM 714 C CA . PHE A 1 83 ? 9.874 0.804 11.396 1.00 75.06 83 PHE A CA 1
ATOM 715 C C . PHE A 1 83 ? 10.420 -0.375 12.219 1.00 75.06 83 PHE A C 1
ATOM 717 O O . PHE A 1 83 ? 11.629 -0.599 12.305 1.00 75.06 83 PHE A O 1
ATOM 724 N N . ARG A 1 84 ? 9.532 -1.185 12.814 1.00 74.44 84 ARG A N 1
ATOM 725 C CA . ARG A 1 84 ? 9.928 -2.411 13.535 1.00 74.44 84 ARG A CA 1
ATOM 726 C C . ARG A 1 84 ? 10.499 -3.480 12.607 1.00 74.44 84 ARG A C 1
ATOM 728 O O . ARG A 1 84 ? 11.339 -4.272 13.027 1.00 74.44 84 ARG A O 1
ATOM 735 N N . SER A 1 85 ? 10.018 -3.550 11.374 1.00 73.50 85 SER A N 1
ATOM 736 C CA . SER A 1 85 ? 10.482 -4.518 10.379 1.00 73.50 85 SER A CA 1
ATOM 737 C C . SER A 1 85 ? 11.863 -4.138 9.837 1.00 73.50 85 SER A C 1
ATOM 739 O O . SER A 1 85 ? 12.744 -4.992 9.792 1.00 73.50 85 SER A O 1
ATOM 741 N N . GLU A 1 86 ? 12.106 -2.854 9.571 1.00 65.06 86 GLU A N 1
ATOM 742 C CA . GLU A 1 86 ? 13.424 -2.331 9.181 1.00 65.06 86 GLU A CA 1
ATOM 743 C C . GLU A 1 86 ? 14.466 -2.469 10.293 1.00 65.06 86 GLU A C 1
ATOM 745 O O . GLU A 1 86 ? 15.582 -2.929 10.057 1.00 65.06 86 GLU A O 1
ATOM 750 N N . ARG A 1 87 ? 14.103 -2.146 11.543 1.00 61.41 87 ARG A N 1
ATOM 751 C CA . ARG A 1 87 ? 15.008 -2.349 12.685 1.00 61.41 87 ARG A CA 1
ATOM 752 C C . ARG A 1 87 ? 15.403 -3.805 12.867 1.00 61.41 87 ARG A C 1
ATOM 754 O O . ARG A 1 87 ? 16.536 -4.057 13.268 1.00 61.41 87 ARG A O 1
ATOM 761 N N . ARG A 1 88 ? 14.490 -4.743 12.589 1.00 58.81 88 ARG A N 1
ATOM 762 C CA . ARG A 1 88 ? 14.818 -6.169 12.581 1.00 58.81 88 ARG A CA 1
ATOM 763 C C . ARG A 1 88 ? 15.870 -6.441 11.516 1.00 58.81 88 ARG A C 1
ATOM 765 O O . ARG A 1 88 ? 16.932 -6.900 11.901 1.00 58.81 88 ARG A O 1
ATOM 772 N N . LEU A 1 89 ? 15.643 -6.055 10.257 1.00 52.47 89 LEU A N 1
ATOM 773 C CA . LEU A 1 89 ? 16.603 -6.241 9.154 1.00 52.47 89 LEU A CA 1
ATOM 774 C C . LEU A 1 89 ? 18.001 -5.682 9.467 1.00 52.47 89 LEU A C 1
ATOM 776 O O . LEU A 1 89 ? 18.991 -6.373 9.249 1.00 52.47 89 LEU A O 1
ATOM 780 N N . ASN A 1 90 ? 18.087 -4.496 10.073 1.00 53.06 90 ASN A N 1
ATOM 781 C CA . ASN A 1 90 ? 19.366 -3.866 10.427 1.00 53.06 90 ASN A CA 1
ATOM 782 C C . ASN A 1 90 ? 20.133 -4.569 11.568 1.00 53.06 90 ASN A C 1
ATOM 784 O O . ASN A 1 90 ? 21.298 -4.254 11.796 1.00 53.06 90 ASN A O 1
ATOM 788 N N . HIS A 1 91 ? 19.511 -5.514 12.281 1.00 51.06 91 HIS A N 1
ATOM 789 C CA . HIS A 1 91 ? 20.161 -6.332 13.315 1.00 51.06 91 HIS A CA 1
ATOM 790 C C . HIS A 1 91 ? 20.487 -7.767 12.850 1.00 51.06 91 HIS A C 1
ATOM 792 O O . HIS A 1 91 ? 21.045 -8.536 13.637 1.00 51.06 91 HIS A O 1
ATOM 798 N N . PHE A 1 92 ? 20.177 -8.157 11.603 1.00 46.12 92 PHE A N 1
ATOM 799 C CA . PHE A 1 92 ? 20.506 -9.496 11.092 1.00 46.12 92 PHE A CA 1
ATOM 800 C C . PHE A 1 92 ? 21.994 -9.584 10.712 1.00 46.12 92 PHE A C 1
ATOM 802 O O . PHE A 1 92 ? 22.452 -8.947 9.766 1.00 46.12 92 PHE A O 1
ATOM 809 N N . LYS A 1 93 ? 22.757 -10.408 11.444 1.00 47.03 93 LYS A N 1
ATOM 810 C CA . LYS A 1 93 ? 24.083 -10.877 11.007 1.00 47.03 93 LYS A CA 1
ATOM 811 C C . LYS A 1 93 ? 23.907 -11.917 9.884 1.00 47.03 93 LYS A C 1
ATOM 813 O O . LYS A 1 93 ? 22.901 -12.623 9.884 1.00 47.03 93 LYS A O 1
ATOM 818 N N . PRO A 1 94 ? 24.864 -12.062 8.950 1.00 48.53 94 PRO A N 1
ATOM 819 C CA . PRO A 1 94 ? 24.724 -12.928 7.772 1.00 48.53 94 PRO A CA 1
ATOM 820 C C . PRO A 1 94 ? 24.337 -14.390 8.080 1.00 48.53 94 PRO A C 1
ATOM 822 O O . PRO A 1 94 ? 23.557 -14.975 7.330 1.00 48.53 94 PRO A O 1
ATOM 825 N N . ASP A 1 95 ? 24.750 -14.949 9.222 1.00 48.97 95 ASP A N 1
ATOM 826 C CA . ASP A 1 95 ? 24.374 -16.313 9.636 1.00 48.97 95 ASP A CA 1
ATOM 827 C C . ASP A 1 95 ? 22.883 -16.474 9.997 1.00 48.97 95 ASP A C 1
ATOM 829 O O . ASP A 1 95 ? 22.359 -17.589 10.016 1.00 48.97 95 ASP A O 1
ATOM 833 N N . SER A 1 96 ? 22.154 -15.380 10.252 1.00 53.50 96 SER A N 1
ATOM 834 C CA . SER A 1 96 ? 20.722 -15.424 10.562 1.00 53.50 96 SER A CA 1
ATOM 835 C C . SER A 1 96 ? 19.813 -15.259 9.342 1.00 53.50 96 SER A C 1
ATOM 837 O O . SER A 1 96 ? 18.598 -15.348 9.501 1.00 53.50 96 SER A O 1
ATOM 839 N N . LEU A 1 97 ? 20.350 -15.121 8.120 1.00 52.94 97 LEU A N 1
ATOM 840 C CA . LEU A 1 97 ? 19.545 -15.150 6.886 1.00 52.94 97 LEU A CA 1
ATOM 841 C C . LEU A 1 97 ? 18.910 -16.527 6.635 1.00 52.94 97 LEU A C 1
ATOM 843 O O . LEU A 1 97 ? 17.774 -16.603 6.174 1.00 52.94 97 LEU A O 1
ATOM 847 N N . VAL A 1 98 ? 19.595 -17.614 7.005 1.00 56.25 98 VAL A N 1
ATOM 848 C CA . VAL A 1 98 ? 19.045 -18.983 6.939 1.00 56.25 98 VAL A CA 1
ATOM 849 C C . VAL A 1 98 ? 17.906 -19.166 7.949 1.00 56.25 98 VAL A C 1
ATOM 851 O O . VAL A 1 98 ? 16.900 -19.812 7.653 1.00 56.25 98 VAL A O 1
ATOM 854 N N . ASN A 1 99 ? 18.020 -18.546 9.126 1.00 53.12 99 ASN A N 1
ATOM 855 C CA . ASN A 1 99 ? 16.963 -18.555 10.140 1.00 53.12 99 ASN A CA 1
ATOM 856 C C . ASN A 1 99 ? 15.788 -17.667 9.727 1.00 53.12 99 ASN A C 1
ATOM 858 O O . ASN A 1 99 ? 14.648 -18.089 9.859 1.00 53.12 99 ASN A O 1
ATOM 862 N N . TYR A 1 100 ? 16.056 -16.508 9.122 1.00 56.00 100 TYR A N 1
ATOM 863 C CA . TYR A 1 100 ? 15.028 -15.638 8.562 1.00 56.00 100 TYR A CA 1
ATOM 864 C C . TYR A 1 100 ? 14.258 -16.313 7.427 1.00 56.00 100 TYR A C 1
ATOM 866 O O . TYR A 1 100 ? 13.035 -16.281 7.424 1.00 56.00 100 TYR A O 1
ATOM 874 N N . ALA A 1 101 ? 14.938 -16.975 6.485 1.00 57.78 101 ALA A N 1
ATOM 875 C CA . ALA A 1 101 ? 14.273 -17.699 5.402 1.00 57.78 101 ALA A CA 1
ATOM 876 C C . ALA A 1 101 ? 13.360 -18.818 5.936 1.00 57.78 101 ALA A C 1
ATOM 878 O O . ALA A 1 101 ? 12.293 -19.071 5.378 1.00 57.78 101 ALA A O 1
ATOM 879 N N . ARG A 1 102 ? 13.755 -19.453 7.044 1.00 53.84 102 ARG A N 1
ATOM 880 C CA . ARG A 1 102 ? 12.978 -20.485 7.736 1.00 53.84 102 ARG A CA 1
ATOM 881 C C . ARG A 1 102 ? 11.787 -19.909 8.511 1.00 53.84 102 ARG A C 1
ATOM 883 O O . ARG A 1 102 ? 10.673 -20.371 8.299 1.00 53.84 102 ARG A O 1
ATOM 890 N N . GLU A 1 103 ? 11.984 -18.857 9.300 1.00 53.09 103 GLU A N 1
ATOM 891 C CA . GLU A 1 103 ? 10.908 -18.163 10.029 1.00 53.09 103 GLU A CA 1
ATOM 892 C C . GLU A 1 103 ? 9.912 -17.483 9.079 1.00 53.09 103 GLU A C 1
ATOM 894 O O . GLU A 1 103 ? 8.706 -17.476 9.316 1.00 53.09 103 GLU A O 1
ATOM 899 N N . PHE A 1 104 ? 10.390 -16.938 7.959 1.00 51.78 104 PHE A N 1
ATOM 900 C CA . PHE A 1 104 ? 9.544 -16.355 6.921 1.00 51.78 104 PHE A CA 1
ATOM 901 C C . PHE A 1 104 ? 8.721 -17.431 6.208 1.00 51.78 104 PHE A C 1
ATOM 903 O O . PHE A 1 104 ? 7.545 -17.206 5.925 1.00 51.78 104 PHE A O 1
ATOM 910 N N . LYS A 1 105 ? 9.300 -18.618 5.974 1.00 50.47 105 LYS A N 1
ATOM 911 C CA . LYS A 1 105 ? 8.571 -19.781 5.454 1.00 50.47 105 LYS A CA 1
ATOM 912 C C . LYS A 1 105 ? 7.486 -20.237 6.431 1.00 50.47 105 LYS A C 1
ATOM 914 O O . LYS A 1 105 ? 6.357 -20.398 5.991 1.00 50.47 105 LYS A O 1
ATOM 919 N N . GLU A 1 106 ? 7.787 -20.336 7.726 1.00 45.84 106 GLU A N 1
ATOM 920 C CA . GLU A 1 106 ? 6.811 -20.680 8.777 1.00 45.84 106 GLU A CA 1
ATOM 921 C C . GLU A 1 106 ? 5.693 -19.638 8.905 1.00 45.84 106 GLU A C 1
ATOM 923 O O . GLU A 1 106 ? 4.517 -19.976 9.019 1.00 45.84 106 GLU A O 1
ATOM 928 N N . THR A 1 107 ? 6.044 -18.354 8.806 1.00 47.31 107 THR A N 1
ATOM 929 C CA . THR A 1 107 ? 5.069 -17.257 8.829 1.00 47.31 107 THR A CA 1
ATOM 930 C C . THR A 1 107 ? 4.170 -17.283 7.594 1.00 47.31 107 THR A C 1
ATOM 932 O O . THR A 1 107 ? 3.031 -16.848 7.682 1.00 47.31 107 THR A O 1
ATOM 935 N N . ILE A 1 108 ? 4.648 -17.777 6.446 1.00 42.94 108 ILE A N 1
ATOM 936 C CA . ILE A 1 108 ? 3.837 -17.928 5.230 1.00 42.94 108 ILE A CA 1
ATOM 937 C C . ILE A 1 108 ? 2.978 -19.196 5.276 1.00 42.94 108 ILE A C 1
ATOM 939 O O . ILE A 1 108 ? 1.831 -19.134 4.849 1.00 42.94 108 ILE A O 1
ATOM 943 N N . THR A 1 109 ? 3.480 -20.313 5.805 1.00 44.38 109 THR A N 1
ATOM 944 C CA . THR A 1 109 ? 2.694 -21.554 5.922 1.00 44.38 109 THR A CA 1
ATOM 945 C C . THR A 1 109 ? 1.608 -21.466 6.992 1.00 44.38 109 THR A C 1
ATOM 947 O O . 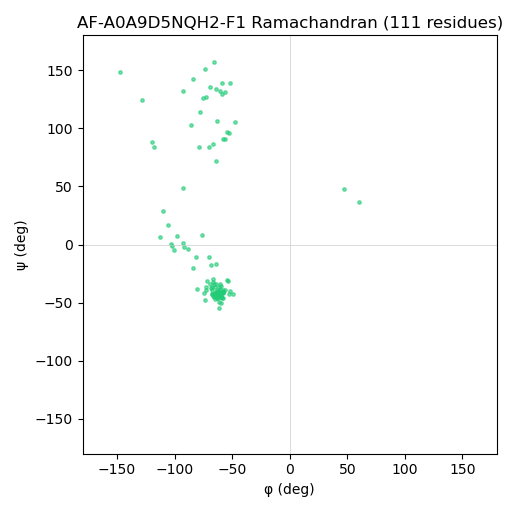THR A 1 109 ? 0.533 -22.006 6.788 1.00 44.38 109 THR A O 1
ATOM 950 N N . ASN A 1 110 ? 1.812 -20.698 8.067 1.00 39.31 110 ASN A N 1
ATOM 951 C CA . ASN A 1 110 ? 0.773 -20.432 9.076 1.00 39.31 110 ASN A CA 1
ATOM 952 C C . ASN A 1 110 ? -0.287 -19.402 8.622 1.00 39.31 110 ASN A C 1
ATOM 954 O O . ASN A 1 110 ? -1.078 -18.933 9.435 1.00 39.31 110 ASN A O 1
ATOM 958 N N . ILE A 1 111 ? -0.270 -18.985 7.350 1.00 47.62 111 ILE A N 1
ATOM 959 C CA . ILE A 1 111 ? -1.296 -18.123 6.739 1.00 47.62 111 ILE A CA 1
ATOM 960 C C . ILE A 1 111 ? -2.288 -18.959 5.895 1.00 47.62 111 ILE A C 1
ATOM 962 O O . ILE A 1 111 ? -3.275 -18.405 5.417 1.00 47.62 111 ILE A O 1
ATOM 966 N N . GLU A 1 112 ? -2.065 -20.273 5.734 1.00 43.59 112 GLU A N 1
ATOM 967 C CA . GLU A 1 112 ? -2.952 -21.194 4.993 1.00 43.59 112 GLU A CA 1
ATOM 968 C C . GLU A 1 112 ? -3.716 -22.211 5.875 1.00 43.59 112 GLU A C 1
ATOM 970 O O . GLU A 1 112 ? -4.100 -23.269 5.381 1.00 43.59 112 GLU A O 1
ATOM 975 N N . GLU A 1 113 ? -4.016 -21.883 7.137 1.00 36.62 113 GLU A N 1
ATOM 976 C CA . GLU A 1 113 ? -5.056 -22.576 7.933 1.00 36.62 113 GLU A CA 1
ATOM 977 C C . GLU A 1 113 ? -6.137 -21.609 8.430 1.00 36.62 113 GLU A C 1
ATOM 979 O O . GLU A 1 113 ? -5.781 -20.516 8.935 1.00 36.62 113 GLU A O 1
#

Secondary structure (DSSP, 8-state):
----------------PPPPHHHHHHHHHHHHHTT-HHHHHHHHHHTTT-TT----HHHHHHHHT--PPP-HHHHHHHHHHHHHHHHHHTT--GGGHHHHHHHHHHHHHTT--

Radius of gyration: 18.78 Å; Cα contacts (8 Å, |Δi|>4): 54; chains: 1; bounding box: 56×53×29 Å

Solvent-accessible surface area (backbone atoms only — not comparable to full-atom values): 6862 Å² total; per-residue (Å²): 139,81,87,82,84,75,82,80,68,72,75,71,71,74,75,66,74,57,56,51,69,67,56,50,54,53,49,51,55,51,24,55,75,41,48,35,36,53,61,53,34,50,53,48,63,78,41,62,81,4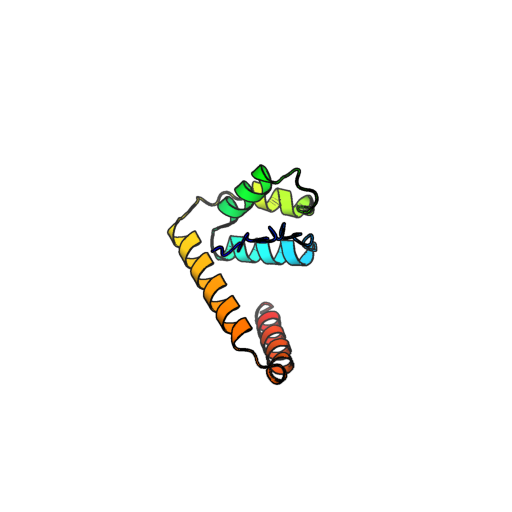4,86,46,56,67,65,55,69,70,58,51,47,56,42,69,68,59,84,68,68,85,41,71,68,32,44,50,54,44,50,54,51,50,54,55,52,52,56,49,60,78,66,60,54,80,83,45,52,66,53,46,57,49,53,52,48,52,59,55,57,69,67,77,115

Foldseek 3Di:
DDDDDDDPPPPPPVPPAQDDQVRLVVVLVLCVVLLNLQVVLVVCVVCVPPPSSPYPPVSNVVSVPDPGDDDVVSVVVSVVVVVVVVVVVVPDDPVCVVVVVVVVVVVVVVVVD

pLDDT: mean 72.05, std 19.21, range [36.62, 94.69]

Sequence (113 aa):
MERLIDSQKDSVEDHIEPMTSWKWHKLYKLSCRFGVTPWIADGIRIRQHDFFMQIPDDLRQQFFTTQEKRSEENLEKFRMHLFRSERRLNHFKPDSLVNYAREFKETITNIEE